Protein AF-A0A9E4K223-F1 (afdb_monomer)

Structure (mmCIF, N/CA/C/O backbone):
data_AF-A0A9E4K223-F1
#
_entry.id   AF-A0A9E4K223-F1
#
loop_
_atom_site.group_PDB
_atom_site.id
_atom_site.type_symbol
_atom_site.label_atom_id
_atom_site.label_alt_id
_atom_site.label_comp_id
_atom_site.label_asym_id
_atom_site.label_entity_id
_atom_site.label_seq_id
_atom_site.pdbx_PDB_ins_code
_atom_site.Cartn_x
_atom_site.Cartn_y
_atom_site.Cartn_z
_atom_site.occupancy
_atom_site.B_iso_or_equiv
_atom_site.auth_seq_id
_atom_site.auth_comp_id
_atom_site.auth_asym_id
_atom_site.auth_atom_id
_atom_site.pdbx_PDB_model_num
ATOM 1 N N . MET A 1 1 ? -31.322 -13.740 22.793 1.00 37.50 1 MET A N 1
ATOM 2 C CA . MET A 1 1 ? -30.091 -12.925 22.867 1.00 37.50 1 MET A CA 1
ATOM 3 C C . MET A 1 1 ? -30.164 -11.918 21.732 1.00 37.50 1 MET A C 1
ATOM 5 O O . MET A 1 1 ? -30.378 -12.343 20.608 1.00 37.50 1 MET A O 1
ATOM 9 N N . ARG A 1 2 ? -30.150 -10.610 22.018 1.00 40.28 2 ARG A N 1
ATOM 10 C CA . ARG A 1 2 ? -30.130 -9.577 20.968 1.00 40.28 2 ARG A CA 1
ATOM 11 C C . ARG A 1 2 ? -28.692 -9.468 20.473 1.00 40.28 2 ARG A C 1
ATOM 13 O O . ARG A 1 2 ? -27.823 -9.161 21.281 1.00 40.28 2 ARG A O 1
ATOM 20 N N . GLU A 1 3 ? -28.460 -9.757 19.197 1.00 46.06 3 GLU A N 1
ATOM 21 C CA . GLU A 1 3 ? -27.189 -9.472 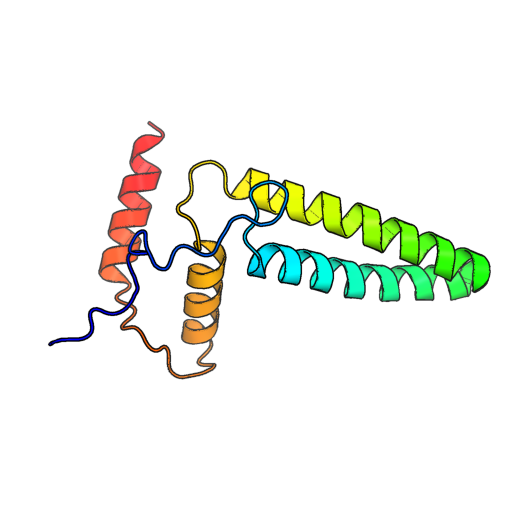18.531 1.00 46.06 3 GLU A CA 1
ATOM 22 C C . GLU A 1 3 ? -26.925 -7.970 18.651 1.00 46.06 3 GLU A C 1
ATOM 24 O O . GLU A 1 3 ? -27.703 -7.143 18.173 1.00 46.06 3 GLU A O 1
ATOM 29 N N . ILE A 1 4 ? -25.887 -7.616 19.400 1.00 54.12 4 ILE A N 1
ATOM 30 C CA . ILE A 1 4 ? -25.439 -6.236 19.530 1.00 54.12 4 ILE A CA 1
ATOM 31 C C . ILE A 1 4 ? -24.630 -5.977 18.258 1.00 54.12 4 ILE A C 1
ATOM 33 O O . ILE A 1 4 ? -23.639 -6.674 18.054 1.00 54.12 4 ILE A O 1
ATOM 37 N N . PRO A 1 5 ? -25.038 -5.052 17.373 1.00 50.06 5 PRO A N 1
ATOM 38 C CA . PRO A 1 5 ? -24.265 -4.771 16.174 1.00 50.06 5 PRO A CA 1
ATOM 39 C C . PRO A 1 5 ? -22.862 -4.294 16.570 1.00 50.06 5 PRO A C 1
ATOM 41 O O . PRO A 1 5 ? -22.721 -3.392 17.398 1.00 50.06 5 PRO A O 1
ATOM 44 N N . ASP A 1 6 ? -21.867 -4.941 15.963 1.00 49.28 6 ASP A N 1
ATOM 45 C CA . ASP A 1 6 ? -20.408 -4.910 16.170 1.00 49.28 6 ASP A CA 1
ATOM 46 C C . ASP A 1 6 ? -19.750 -3.528 15.954 1.00 49.28 6 ASP A C 1
ATOM 48 O O . ASP A 1 6 ? -18.820 -3.335 15.174 1.00 49.28 6 ASP A O 1
ATOM 52 N N . LEU A 1 7 ? -20.272 -2.494 16.607 1.00 48.19 7 LEU A N 1
ATOM 53 C CA . LEU A 1 7 ? -19.791 -1.115 16.479 1.00 48.19 7 LEU A CA 1
ATOM 54 C C . LEU A 1 7 ? -18.734 -0.755 17.524 1.00 48.19 7 LEU A C 1
ATOM 56 O O . LEU A 1 7 ? -17.968 0.185 17.322 1.00 48.19 7 LEU A O 1
ATOM 60 N N . ALA A 1 8 ? -18.675 -1.498 18.626 1.00 49.72 8 ALA A N 1
ATOM 61 C CA . ALA A 1 8 ? -17.548 -1.472 19.540 1.00 49.72 8 ALA A CA 1
ATOM 62 C C . ALA A 1 8 ? -16.804 -2.788 19.326 1.00 49.72 8 ALA A C 1
ATOM 64 O O . ALA A 1 8 ? -17.402 -3.822 19.616 1.00 49.72 8 ALA A O 1
ATOM 65 N N . PRO A 1 9 ? -15.554 -2.787 18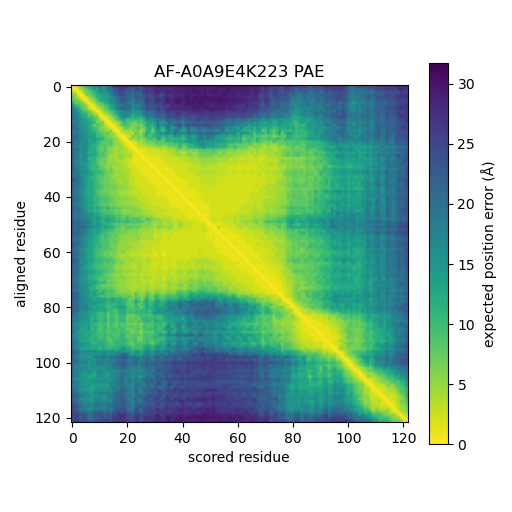.826 1.00 45.47 9 PRO A N 1
ATOM 66 C CA . PRO A 1 9 ? -14.796 -4.020 18.727 1.00 45.47 9 PRO A CA 1
ATOM 67 C C . PRO A 1 9 ? -14.685 -4.596 20.136 1.00 45.47 9 PRO A C 1
ATOM 69 O O . PRO A 1 9 ? -13.921 -4.104 20.977 1.00 45.47 9 PRO A O 1
ATOM 72 N N . ASN A 1 10 ? -15.487 -5.626 20.409 1.00 47.75 10 ASN A N 1
ATOM 73 C CA . ASN A 1 10 ? -15.265 -6.480 21.552 1.00 47.75 10 ASN A CA 1
ATOM 74 C C . ASN A 1 10 ? -13.824 -6.978 21.406 1.00 47.75 10 ASN A C 1
ATOM 76 O O . ASN A 1 10 ? -13.363 -7.238 20.294 1.00 47.75 10 ASN A O 1
ATOM 80 N N . ARG A 1 11 ? -13.053 -7.067 22.495 1.00 52.25 11 ARG A N 1
ATOM 81 C CA . ARG A 1 11 ? -11.620 -7.411 22.382 1.00 52.25 11 ARG A CA 1
ATOM 82 C C . ARG A 1 11 ? -11.382 -8.760 21.677 1.00 52.25 11 ARG A C 1
ATOM 84 O O . ARG A 1 11 ? -10.255 -9.001 21.261 1.00 52.25 11 ARG A O 1
ATOM 91 N N . MET A 1 12 ? -12.426 -9.583 21.537 1.00 51.94 12 MET A N 1
ATOM 92 C CA . MET A 1 12 ? -12.438 -10.841 20.790 1.00 51.94 12 MET A CA 1
ATOM 93 C C . MET A 1 12 ? -12.551 -10.707 19.259 1.00 51.94 12 MET A C 1
ATOM 95 O O . MET A 1 12 ? -11.977 -11.549 18.581 1.00 51.94 12 MET A O 1
ATOM 99 N N . ASP A 1 13 ? -13.170 -9.655 18.708 1.00 55.56 13 ASP A N 1
ATOM 100 C CA . ASP A 1 13 ? -13.296 -9.430 17.246 1.00 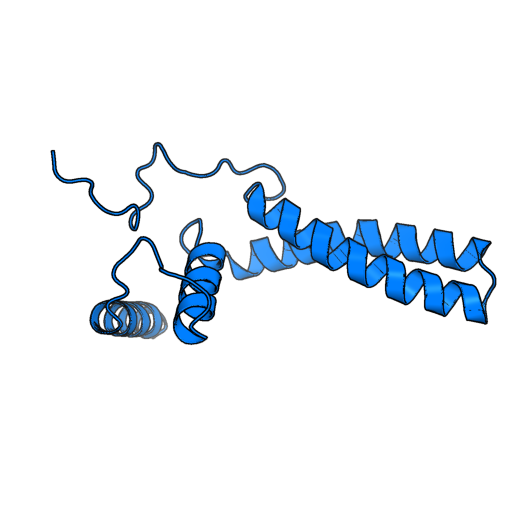55.56 13 ASP A CA 1
ATOM 101 C C . ASP A 1 13 ? -12.240 -8.464 16.699 1.00 55.56 13 ASP A C 1
ATOM 103 O O . ASP A 1 13 ? -12.327 -7.914 15.596 1.00 55.56 13 ASP A O 1
ATOM 107 N N . ARG A 1 14 ? -11.208 -8.214 17.504 1.00 56.97 14 ARG A N 1
ATOM 108 C CA . ARG A 1 14 ? -10.130 -7.312 17.141 1.00 56.97 14 ARG A CA 1
ATOM 109 C C . ARG A 1 14 ? -9.301 -7.966 16.037 1.00 56.97 14 ARG A C 1
ATOM 111 O O . ARG A 1 14 ? -8.631 -8.972 16.262 1.00 56.97 14 ARG A O 1
ATOM 118 N N . VAL A 1 15 ? -9.355 -7.391 14.836 1.00 58.41 15 VAL A N 1
ATOM 119 C CA . VAL A 1 15 ? -8.580 -7.873 13.687 1.00 58.41 15 VAL A CA 1
ATOM 120 C C . VAL A 1 15 ? -7.097 -7.828 14.066 1.00 58.41 15 VAL A C 1
ATOM 122 O O . VAL A 1 15 ? -6.609 -6.751 14.420 1.00 58.41 15 VAL A O 1
ATOM 125 N N . PRO A 1 16 ? -6.366 -8.954 14.021 1.00 60.97 16 PRO A N 1
ATOM 126 C CA . PRO A 1 16 ? -4.993 -8.982 14.494 1.00 60.97 16 PRO A CA 1
ATOM 127 C C . PRO A 1 16 ? -4.126 -7.998 13.704 1.00 60.97 16 PRO A C 1
ATOM 129 O O . PRO A 1 16 ? -4.267 -7.835 12.485 1.00 60.97 16 PRO A O 1
ATOM 132 N N . ILE A 1 17 ? -3.215 -7.339 14.418 1.00 64.06 17 ILE A N 1
ATOM 133 C CA . ILE A 1 17 ? -2.159 -6.528 13.816 1.00 64.06 17 ILE A CA 1
ATOM 134 C C . ILE A 1 17 ? -1.167 -7.499 13.179 1.00 64.06 17 ILE A C 1
ATOM 136 O O . ILE A 1 17 ? -0.577 -8.321 13.876 1.00 64.06 17 ILE A O 1
ATOM 140 N N . VAL A 1 18 ? -0.996 -7.413 11.860 1.00 65.94 18 VAL A N 1
ATOM 141 C CA . VAL A 1 18 ? -0.181 -8.377 11.103 1.00 65.94 18 VAL A CA 1
ATOM 142 C C . VAL A 1 18 ? 1.197 -7.801 10.787 1.00 65.94 18 VAL A C 1
ATOM 144 O O . VAL A 1 18 ? 2.200 -8.484 10.965 1.00 65.94 18 VAL A O 1
ATOM 147 N N . VAL A 1 19 ? 1.277 -6.539 10.344 1.00 66.44 19 VAL A N 1
ATOM 148 C CA . VAL A 1 19 ? 2.533 -5.919 9.875 1.00 66.44 19 VAL A CA 1
ATOM 149 C C . VAL A 1 19 ? 2.560 -4.429 10.217 1.00 66.44 19 VAL A C 1
ATOM 151 O O . VAL A 1 19 ? 1.597 -3.730 9.934 1.00 66.44 19 VAL A O 1
ATOM 154 N N . MET A 1 20 ? 3.663 -3.918 10.786 1.00 64.94 20 MET A N 1
ATOM 155 C CA . MET A 1 20 ? 3.912 -2.474 11.012 1.00 64.94 20 MET A CA 1
ATOM 156 C C . MET A 1 20 ? 2.722 -1.692 11.617 1.00 64.94 20 MET A C 1
ATOM 158 O O . MET A 1 20 ? 2.390 -0.598 11.161 1.00 64.94 20 MET A O 1
ATOM 162 N N . SER A 1 21 ? 2.058 -2.252 12.632 1.00 67.50 21 SER A N 1
ATOM 163 C CA . SER A 1 21 ? 0.865 -1.653 13.266 1.00 67.50 21 SER A CA 1
ATOM 164 C C . SER A 1 21 ? -0.370 -1.523 12.355 1.00 67.50 21 SER A C 1
ATOM 166 O O . SER A 1 21 ? -1.324 -0.824 12.699 1.00 67.50 21 SER A O 1
ATOM 168 N N . CYS A 1 22 ? -0.379 -2.212 11.212 1.00 68.81 22 CYS A N 1
ATOM 169 C CA . CYS A 1 22 ? -1.511 -2.326 10.298 1.00 68.81 22 CYS A CA 1
ATOM 170 C C . CYS A 1 22 ? -2.228 -3.674 10.471 1.00 68.81 22 CYS A C 1
ATOM 172 O O . CYS A 1 22 ? -1.613 -4.722 10.695 1.00 68.81 22 CYS A O 1
ATOM 174 N N . THR A 1 23 ? -3.553 -3.637 10.346 1.00 73.44 23 THR A N 1
ATOM 175 C CA . THR A 1 23 ? -4.412 -4.831 10.324 1.00 73.44 23 THR A CA 1
ATOM 176 C C . THR A 1 23 ? -4.288 -5.566 8.984 1.00 73.44 23 THR A C 1
ATOM 178 O O . THR A 1 23 ? -3.889 -4.969 7.982 1.00 73.44 23 THR A O 1
ATOM 181 N N . ALA A 1 24 ? -4.670 -6.848 8.928 1.00 78.50 24 ALA A N 1
ATOM 182 C CA . ALA A 1 24 ? -4.608 -7.661 7.701 1.00 78.50 24 ALA A CA 1
ATOM 183 C C . ALA A 1 24 ? -5.261 -6.973 6.484 1.00 78.50 24 ALA A C 1
ATOM 185 O O . ALA A 1 24 ? -4.719 -6.979 5.381 1.00 78.50 24 ALA A O 1
ATOM 186 N N . LYS A 1 25 ? -6.405 -6.318 6.706 1.00 75.31 25 LYS A N 1
ATOM 187 C CA . LYS A 1 25 ? -7.162 -5.599 5.672 1.00 75.31 25 LYS A CA 1
ATOM 188 C C . LYS A 1 25 ? -6.455 -4.343 5.164 1.00 75.31 25 LYS A C 1
ATOM 190 O O . LYS A 1 25 ? -6.596 -3.975 4.005 1.00 75.31 25 LYS A O 1
ATOM 195 N N . GLU A 1 26 ? -5.694 -3.674 6.018 1.00 77.19 26 GLU A N 1
ATOM 196 C CA . GLU A 1 26 ? -4.948 -2.468 5.639 1.00 77.19 26 GLU A CA 1
ATOM 197 C C . GLU A 1 26 ? -3.675 -2.809 4.887 1.00 77.19 26 GLU A C 1
ATOM 199 O O . GLU A 1 26 ? -3.297 -2.095 3.962 1.00 77.19 26 GLU A O 1
ATOM 204 N N . VAL A 1 27 ? -3.054 -3.931 5.249 1.00 83.31 27 VAL A N 1
ATOM 205 C CA . VAL A 1 27 ? -1.984 -4.539 4.463 1.00 83.31 27 VAL A CA 1
ATOM 206 C C . VAL A 1 27 ? -2.516 -4.869 3.068 1.00 83.31 27 VAL A C 1
ATOM 208 O O . VAL A 1 27 ? -1.949 -4.400 2.089 1.00 83.31 27 VAL A O 1
ATOM 211 N N . GLU A 1 28 ? -3.650 -5.569 2.968 1.00 86.19 28 GLU A N 1
ATOM 212 C CA . GLU A 1 28 ? -4.313 -5.882 1.692 1.00 86.19 28 GLU A CA 1
ATOM 213 C C . GLU A 1 28 ? -4.594 -4.617 0.858 1.00 86.19 28 GLU A C 1
ATOM 215 O O . GLU A 1 28 ? -4.284 -4.574 -0.332 1.00 86.19 28 GLU A O 1
ATOM 220 N N . MET A 1 29 ? -5.098 -3.550 1.487 1.00 84.62 29 MET A N 1
ATOM 221 C CA . MET A 1 29 ? -5.342 -2.268 0.821 1.00 84.62 29 MET A CA 1
ATOM 222 C C . MET A 1 29 ? -4.049 -1.610 0.321 1.00 84.62 29 MET A C 1
ATOM 224 O O . MET A 1 29 ? -3.996 -1.151 -0.819 1.00 84.62 29 MET A O 1
ATOM 228 N N . ALA A 1 30 ? -2.999 -1.576 1.146 1.00 87.31 30 ALA A N 1
ATOM 229 C CA . ALA A 1 30 ? -1.708 -1.008 0.768 1.00 87.31 30 ALA A CA 1
ATOM 230 C C . ALA A 1 30 ? -1.072 -1.776 -0.398 1.00 87.31 30 ALA A C 1
ATOM 232 O O . ALA A 1 30 ? -0.567 -1.159 -1.338 1.00 87.31 30 ALA A O 1
ATOM 233 N N . PHE A 1 31 ? -1.161 -3.107 -0.370 1.00 90.31 31 PHE A N 1
ATOM 234 C CA . PHE A 1 31 ? -0.734 -3.975 -1.463 1.00 90.31 31 PHE A CA 1
ATOM 235 C C . PHE A 1 31 ? -1.536 -3.709 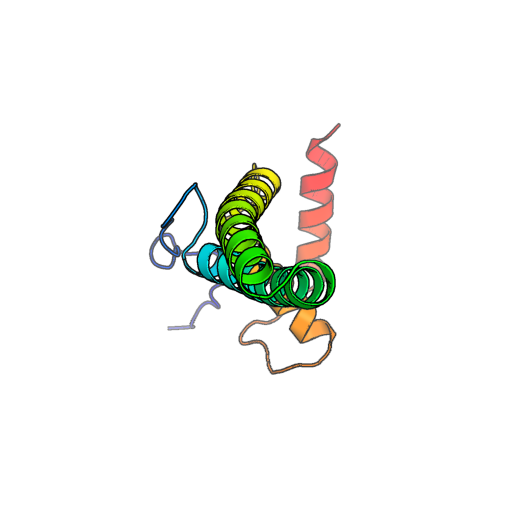-2.737 1.00 90.31 31 PHE A C 1
ATOM 237 O O . PHE A 1 31 ? -0.942 -3.541 -3.798 1.00 90.31 31 PHE A O 1
ATOM 244 N N . GLY A 1 32 ? -2.864 -3.607 -2.643 1.00 91.62 32 GLY A N 1
ATOM 245 C CA . GLY A 1 32 ? -3.729 -3.323 -3.788 1.00 91.62 32 GLY A CA 1
ATOM 246 C C . GLY A 1 32 ? -3.413 -1.983 -4.456 1.00 91.62 32 GLY A C 1
ATOM 247 O O . GLY A 1 32 ? -3.236 -1.923 -5.671 1.00 91.62 32 GLY A O 1
ATOM 248 N N . VAL A 1 33 ? -3.263 -0.914 -3.667 1.00 90.25 33 VAL A N 1
ATOM 249 C CA . VAL A 1 33 ? -2.896 0.418 -4.183 1.00 90.25 33 VAL A CA 1
ATOM 250 C C . VAL A 1 33 ? -1.514 0.392 -4.834 1.00 90.25 33 VAL A C 1
ATOM 252 O O . VAL A 1 33 ? -1.326 0.954 -5.914 1.00 90.25 33 VAL A O 1
ATOM 255 N N . SER A 1 34 ? -0.559 -0.289 -4.204 1.00 91.75 34 SER A N 1
ATOM 256 C CA . SER A 1 34 ? 0.819 -0.371 -4.695 1.00 91.75 34 SER A CA 1
ATOM 257 C C . SER A 1 34 ? 0.949 -1.236 -5.942 1.00 91.75 34 SER A C 1
ATOM 259 O O . SER A 1 34 ? 1.798 -0.966 -6.783 1.00 91.75 34 SER A O 1
ATOM 261 N N . LEU A 1 35 ? 0.106 -2.261 -6.085 1.00 94.12 35 LEU A N 1
ATOM 262 C CA . LEU A 1 35 ? 0.054 -3.105 -7.275 1.00 94.12 35 LEU A CA 1
ATOM 263 C C . LEU A 1 35 ? -0.475 -2.328 -8.480 1.00 94.12 35 LEU A C 1
ATOM 265 O O . LEU A 1 35 ? 0.092 -2.388 -9.566 1.00 94.12 35 LEU A O 1
ATOM 269 N N . VAL A 1 36 ? -1.558 -1.571 -8.295 1.00 95.44 36 VAL A N 1
ATOM 270 C CA . VAL A 1 36 ? -2.124 -0.762 -9.381 1.00 95.44 36 VAL A CA 1
ATOM 271 C C . VAL A 1 36 ? -1.134 0.322 -9.805 1.00 95.44 36 VAL A C 1
ATOM 273 O O . VAL A 1 36 ? -0.888 0.498 -10.998 1.00 95.44 36 VAL A O 1
ATOM 276 N N . SER A 1 37 ? -0.517 1.020 -8.847 1.00 93.00 37 SER A N 1
ATOM 277 C CA . SER A 1 37 ? 0.458 2.066 -9.161 1.00 93.00 37 SER A CA 1
ATOM 278 C C . SER A 1 37 ? 1.726 1.511 -9.817 1.00 93.00 37 SER A C 1
ATOM 280 O O . SER A 1 37 ? 2.228 2.121 -10.762 1.00 93.00 37 SER A O 1
ATOM 282 N N . SER A 1 38 ? 2.215 0.342 -9.388 1.00 94.75 38 SER A N 1
ATOM 283 C CA . SER A 1 38 ? 3.404 -0.284 -9.971 1.00 94.75 38 SER A CA 1
ATOM 284 C C . SER A 1 38 ? 3.190 -0.754 -11.402 1.00 94.75 38 SER A C 1
ATOM 286 O O . SER A 1 38 ? 4.081 -0.573 -12.228 1.00 94.75 38 SER A O 1
ATOM 288 N N . ILE A 1 39 ? 2.016 -1.304 -11.724 1.00 94.25 39 ILE A N 1
ATOM 289 C CA . ILE A 1 39 ? 1.680 -1.722 -13.089 1.00 94.25 39 ILE A CA 1
ATOM 290 C C . ILE A 1 39 ? 1.611 -0.503 -14.006 1.00 94.25 39 ILE A C 1
ATOM 292 O O . ILE A 1 39 ? 2.222 -0.506 -15.072 1.00 94.25 39 ILE A O 1
ATOM 296 N N . VAL A 1 40 ? 0.914 0.557 -13.589 1.00 95.75 40 VAL A N 1
ATOM 297 C CA . VAL A 1 40 ? 0.765 1.772 -14.403 1.00 95.75 40 VAL A CA 1
ATOM 298 C C . VAL A 1 40 ? 2.125 2.424 -14.656 1.00 95.75 40 VAL A C 1
ATOM 300 O O . VAL A 1 40 ? 2.492 2.669 -15.803 1.00 95.75 40 VAL A O 1
ATOM 303 N N . LEU A 1 41 ? 2.909 2.664 -13.603 1.00 94.19 41 LEU A N 1
ATOM 304 C CA . LEU A 1 41 ? 4.206 3.334 -13.727 1.00 94.19 41 LEU A CA 1
ATOM 305 C C . LEU A 1 41 ? 5.267 2.436 -14.384 1.00 94.19 41 LEU A C 1
ATOM 307 O O . LEU A 1 41 ? 6.106 2.926 -15.144 1.00 94.19 41 LEU A O 1
ATOM 311 N N . GLY A 1 42 ? 5.209 1.124 -14.151 1.00 93.94 42 GLY A N 1
ATOM 312 C CA . GLY A 1 42 ? 6.059 0.129 -14.803 1.00 93.94 42 GLY A CA 1
ATOM 313 C C . GLY A 1 42 ? 5.791 0.018 -16.304 1.00 93.94 42 GLY A C 1
ATOM 314 O O . GLY A 1 42 ? 6.729 -0.026 -17.094 1.00 93.94 42 GLY A O 1
ATOM 315 N N . LEU A 1 43 ? 4.523 0.054 -16.727 1.00 94.88 43 LEU A N 1
ATOM 316 C CA . LEU A 1 43 ? 4.159 0.064 -18.148 1.00 94.88 43 LEU A CA 1
ATOM 317 C C . LEU A 1 43 ? 4.602 1.351 -18.837 1.00 94.88 43 LEU A C 1
ATOM 319 O O . LEU A 1 43 ? 5.222 1.287 -19.895 1.00 94.88 43 LEU A O 1
ATOM 323 N N . ILE A 1 44 ? 4.334 2.508 -18.225 1.00 95.94 44 ILE A N 1
ATOM 324 C CA . ILE A 1 44 ? 4.765 3.804 -18.763 1.00 95.94 44 ILE A CA 1
ATOM 325 C C . ILE A 1 44 ? 6.284 3.794 -18.946 1.00 95.94 44 ILE A C 1
ATOM 327 O O . ILE A 1 44 ? 6.776 4.015 -20.048 1.00 95.94 44 ILE A O 1
ATOM 331 N N . SER A 1 45 ? 7.039 3.464 -17.899 1.00 93.88 45 SER A N 1
ATOM 332 C CA . SER A 1 45 ? 8.501 3.409 -17.997 1.00 93.88 45 SER A CA 1
ATOM 333 C C . SER A 1 45 ? 8.998 2.351 -18.989 1.00 93.88 45 SER A C 1
ATOM 335 O O . SER A 1 45 ? 9.977 2.599 -19.688 1.00 93.88 45 SER A O 1
ATOM 337 N N . GLY A 1 46 ? 8.301 1.223 -19.129 1.00 95.75 46 GLY A N 1
ATOM 338 C CA . GLY A 1 46 ? 8.594 0.205 -20.135 1.00 95.75 46 GLY A CA 1
ATOM 339 C C . GLY A 1 46 ? 8.433 0.698 -21.575 1.00 95.75 46 GLY A C 1
ATOM 340 O O . GLY A 1 46 ? 9.255 0.362 -22.424 1.00 95.75 46 GLY A O 1
ATOM 341 N N . ILE A 1 47 ? 7.431 1.541 -21.840 1.00 95.75 47 ILE A N 1
ATOM 342 C CA . ILE A 1 47 ? 7.210 2.162 -23.155 1.00 95.75 47 ILE A CA 1
ATOM 343 C C . ILE A 1 47 ? 8.347 3.132 -23.507 1.00 95.75 47 ILE A C 1
ATOM 345 O O . ILE A 1 47 ? 8.793 3.156 -24.651 1.00 95.75 47 ILE A O 1
ATOM 349 N N . PHE A 1 48 ? 8.836 3.911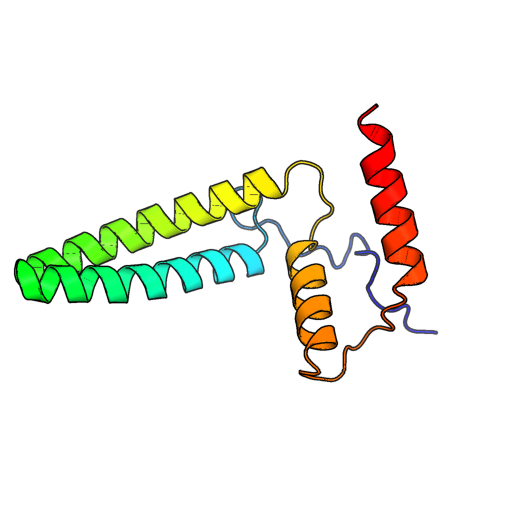 -22.538 1.00 95.62 48 PHE A N 1
ATOM 350 C CA . PHE A 1 48 ? 9.858 4.938 -22.787 1.00 95.62 48 PHE A CA 1
ATOM 351 C C . PHE A 1 48 ? 11.298 4.412 -22.757 1.00 95.62 48 PHE A C 1
ATOM 353 O O . PHE A 1 48 ? 12.136 4.879 -23.524 1.00 95.62 48 PHE A O 1
ATOM 360 N N . PHE A 1 49 ? 11.598 3.461 -21.872 1.00 95.00 49 PHE A N 1
ATOM 361 C CA . PHE A 1 49 ? 12.966 3.016 -21.582 1.00 95.00 49 PHE A CA 1
ATOM 362 C C . PHE A 1 49 ? 13.202 1.530 -21.898 1.00 95.00 49 PHE A C 1
ATOM 364 O O . PHE A 1 49 ? 14.321 1.039 -21.769 1.00 95.00 49 PHE A O 1
ATOM 371 N N . GLY A 1 50 ? 12.170 0.804 -22.335 1.00 94.62 50 GLY A N 1
ATOM 372 C CA . GLY A 1 50 ? 12.219 -0.627 -22.630 1.00 94.62 50 GLY A CA 1
ATOM 373 C C . GLY A 1 50 ? 11.694 -1.496 -21.484 1.00 94.62 50 GLY A C 1
ATOM 374 O O . GLY A 1 50 ? 11.856 -1.184 -20.301 1.00 94.62 50 GLY A O 1
ATOM 375 N N . MET A 1 51 ? 11.073 -2.631 -21.828 1.00 90.00 51 MET A N 1
ATOM 376 C CA . MET A 1 51 ? 10.322 -3.443 -20.856 1.00 90.00 51 MET A CA 1
ATOM 377 C C . MET A 1 51 ? 11.165 -4.010 -19.710 1.00 90.00 51 MET A C 1
ATOM 379 O O . MET A 1 51 ? 10.649 -4.137 -18.605 1.00 90.00 51 MET A O 1
ATOM 383 N N . GLY A 1 52 ? 12.458 -4.286 -19.914 1.00 92.50 52 GLY A N 1
ATOM 384 C CA . GLY A 1 52 ? 13.341 -4.709 -18.818 1.00 92.50 52 GLY A CA 1
ATOM 385 C C . GLY A 1 52 ? 13.477 -3.642 -17.723 1.00 92.50 52 GLY A C 1
ATOM 386 O O . GLY A 1 52 ? 13.411 -3.946 -16.530 1.00 92.50 52 GLY A O 1
ATOM 387 N N . ILE A 1 53 ? 13.584 -2.372 -18.124 1.00 92.69 53 ILE A N 1
ATOM 388 C CA . ILE A 1 53 ? 13.629 -1.236 -17.197 1.00 92.69 53 ILE A CA 1
ATOM 389 C C . ILE A 1 53 ? 12.249 -1.024 -16.565 1.00 92.69 53 ILE A C 1
ATOM 391 O O . ILE A 1 53 ? 12.159 -0.857 -15.349 1.00 92.69 53 ILE A O 1
ATOM 395 N N . GLY A 1 54 ? 11.178 -1.130 -17.358 1.00 92.44 54 GLY A N 1
ATOM 396 C CA . GLY A 1 54 ? 9.801 -1.006 -16.873 1.00 92.44 54 GLY A CA 1
ATOM 397 C C . GLY A 1 54 ? 9.440 -2.001 -15.769 1.00 92.44 54 GLY A C 1
ATOM 398 O O . GLY A 1 54 ? 8.902 -1.616 -14.731 1.00 92.44 54 GLY A O 1
ATOM 399 N N . VAL A 1 55 ? 9.808 -3.275 -15.939 1.00 93.50 55 VAL A N 1
ATOM 400 C CA . VAL A 1 55 ? 9.597 -4.318 -14.919 1.00 93.50 55 VAL A CA 1
A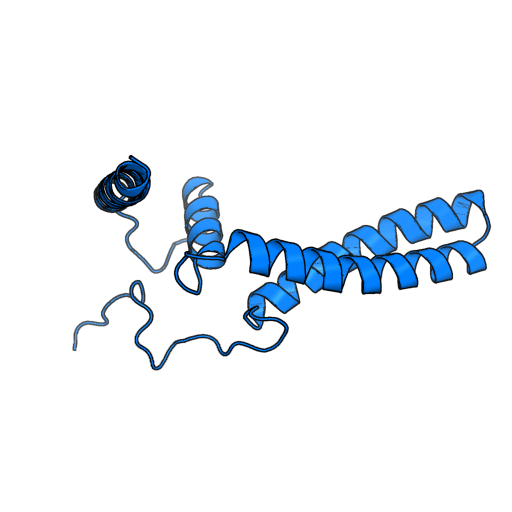TOM 401 C C . VAL A 1 55 ? 10.381 -4.009 -13.644 1.00 93.50 55 VAL A C 1
ATOM 403 O O . VAL A 1 55 ? 9.839 -4.122 -12.544 1.00 93.50 55 VAL A O 1
ATOM 406 N N . THR A 1 56 ? 11.634 -3.571 -13.778 1.00 94.19 56 THR A N 1
ATOM 407 C CA . THR A 1 56 ? 12.490 -3.247 -12.628 1.00 94.19 56 THR A CA 1
ATOM 408 C C . THR A 1 56 ? 11.930 -2.066 -11.833 1.00 94.19 56 THR A C 1
ATOM 410 O O . THR A 1 56 ? 11.798 -2.142 -10.612 1.00 94.19 56 THR A O 1
ATOM 413 N N . ILE A 1 57 ? 11.531 -0.994 -12.521 1.00 92.56 57 ILE A N 1
ATOM 414 C CA . ILE A 1 57 ? 10.912 0.185 -11.904 1.00 92.56 57 ILE A CA 1
ATOM 415 C C . ILE A 1 57 ? 9.582 -0.190 -11.243 1.00 92.56 57 ILE A C 1
ATOM 417 O O . ILE A 1 57 ? 9.348 0.184 -10.094 1.00 92.56 57 ILE A O 1
ATOM 421 N N . GLY A 1 58 ? 8.742 -0.979 -11.918 1.00 92.94 58 GLY A N 1
ATOM 422 C CA . GLY A 1 58 ? 7.492 -1.484 -11.353 1.00 92.94 58 GLY A CA 1
ATOM 423 C C . GLY A 1 58 ? 7.716 -2.261 -10.053 1.00 92.94 58 GLY A C 1
ATOM 424 O O . GLY A 1 58 ? 7.064 -1.982 -9.049 1.00 92.94 58 GLY A O 1
ATOM 425 N N . ALA A 1 59 ? 8.688 -3.176 -10.016 1.00 92.75 59 ALA A N 1
ATOM 426 C CA . ALA A 1 59 ? 9.004 -3.946 -8.812 1.00 92.75 59 ALA A CA 1
ATOM 427 C C . ALA A 1 59 ? 9.453 -3.055 -7.637 1.00 92.75 59 ALA A C 1
ATOM 429 O O . ALA A 1 59 ? 8.999 -3.242 -6.505 1.00 92.75 59 ALA A O 1
ATOM 430 N N . VAL A 1 60 ? 10.294 -2.049 -7.903 1.00 95.19 60 VAL A N 1
ATOM 431 C CA . VAL A 1 60 ? 10.748 -1.088 -6.882 1.00 95.19 60 VAL A CA 1
ATOM 432 C C . VAL A 1 60 ? 9.582 -0.254 -6.354 1.00 95.19 60 VAL A C 1
ATOM 434 O O . VAL A 1 60 ? 9.439 -0.100 -5.141 1.00 95.19 60 VAL A O 1
ATOM 437 N N . ILE A 1 61 ? 8.722 0.245 -7.244 1.00 93.12 61 ILE A N 1
ATOM 438 C CA . ILE A 1 61 ? 7.531 1.019 -6.873 1.00 93.12 61 ILE A CA 1
ATOM 439 C C . ILE A 1 61 ? 6.561 0.164 -6.066 1.00 93.12 61 ILE A C 1
ATOM 441 O O . ILE A 1 61 ? 6.005 0.646 -5.086 1.00 93.12 61 ILE A O 1
ATOM 445 N N . PHE A 1 62 ? 6.373 -1.102 -6.430 1.00 93.94 62 PHE A N 1
ATOM 446 C CA . PHE A 1 62 ? 5.493 -2.002 -5.698 1.00 93.94 62 PHE A CA 1
ATOM 447 C C . PHE A 1 62 ? 5.970 -2.211 -4.260 1.00 93.94 62 PHE A C 1
ATOM 449 O O . PHE A 1 62 ? 5.195 -2.036 -3.319 1.00 93.94 62 PHE A O 1
ATOM 456 N N . LEU A 1 63 ? 7.249 -2.551 -4.079 1.00 92.56 63 LEU A N 1
ATOM 457 C CA . LEU A 1 63 ? 7.824 -2.773 -2.754 1.00 92.56 63 LEU A CA 1
ATOM 458 C C . LEU A 1 63 ? 7.834 -1.472 -1.945 1.00 92.56 63 LEU A C 1
ATOM 460 O O . LEU A 1 63 ? 7.262 -1.414 -0.857 1.00 92.56 63 LEU A O 1
ATOM 464 N N . GLY A 1 64 ? 8.426 -0.409 -2.493 1.00 91.75 64 GLY A N 1
ATOM 465 C CA . GLY A 1 64 ? 8.532 0.888 -1.825 1.00 91.75 64 GLY A CA 1
ATOM 466 C C . GLY A 1 64 ? 7.170 1.514 -1.529 1.00 91.75 64 GLY A C 1
ATOM 467 O O . GLY A 1 64 ? 6.949 2.014 -0.427 1.00 91.75 64 GLY A O 1
ATOM 468 N N . GLY A 1 65 ? 6.238 1.422 -2.476 1.00 90.25 65 GLY A N 1
ATOM 469 C CA . GLY A 1 65 ? 4.852 1.852 -2.333 1.00 90.25 65 GLY A CA 1
ATOM 470 C C . GLY A 1 65 ? 4.140 1.088 -1.226 1.00 90.25 65 GLY A C 1
ATOM 471 O O . GLY A 1 65 ? 3.562 1.716 -0.348 1.00 90.25 65 GLY A O 1
ATOM 472 N N . SER A 1 66 ? 4.278 -0.241 -1.175 1.00 88.12 66 SER A N 1
ATOM 473 C CA . SER A 1 66 ? 3.603 -1.056 -0.156 1.00 88.12 66 SER A CA 1
ATOM 474 C C . SER A 1 66 ? 4.054 -0.659 1.249 1.00 88.12 66 SER A C 1
ATOM 476 O O . SER A 1 66 ? 3.225 -0.361 2.110 1.00 88.12 66 SER A O 1
ATOM 478 N N . PHE A 1 67 ? 5.369 -0.559 1.473 1.00 88.12 67 PHE A N 1
ATOM 479 C CA . PHE A 1 67 ? 5.920 -0.119 2.758 1.00 88.12 67 PHE A CA 1
ATOM 480 C C . PHE A 1 67 ? 5.587 1.345 3.076 1.00 88.12 67 PHE A C 1
ATOM 482 O O . PHE A 1 67 ? 5.262 1.672 4.220 1.00 88.12 67 PHE A O 1
ATOM 489 N N . GLY A 1 68 ? 5.648 2.229 2.078 1.00 88.25 68 GLY A N 1
ATOM 490 C CA . GLY A 1 68 ? 5.321 3.645 2.217 1.00 88.25 68 GLY A CA 1
ATOM 491 C C . GLY A 1 68 ? 3.860 3.856 2.606 1.00 88.25 68 GLY A C 1
ATOM 492 O O . GLY A 1 68 ? 3.577 4.514 3.605 1.00 88.25 68 GLY A O 1
ATOM 493 N N . THR A 1 69 ? 2.931 3.234 1.882 1.00 84.62 69 THR A N 1
ATOM 494 C CA . THR A 1 69 ? 1.493 3.296 2.154 1.00 84.62 69 THR A CA 1
ATOM 495 C C . THR A 1 69 ? 1.163 2.696 3.516 1.00 84.62 69 THR A C 1
ATOM 497 O O . THR A 1 69 ? 0.417 3.317 4.269 1.00 84.62 69 THR A O 1
ATOM 500 N N . MET A 1 70 ? 1.769 1.566 3.902 1.00 83.12 70 MET A N 1
ATOM 501 C CA . MET A 1 70 ? 1.603 1.017 5.256 1.00 83.12 70 MET A CA 1
ATOM 502 C C . MET A 1 70 ? 2.074 1.995 6.334 1.00 83.12 70 MET A C 1
ATOM 504 O O . MET A 1 70 ? 1.381 2.195 7.329 1.00 83.12 70 MET A O 1
ATOM 508 N N . ARG A 1 71 ? 3.220 2.659 6.144 1.00 82.94 71 ARG A N 1
ATOM 509 C CA . ARG A 1 71 ? 3.713 3.658 7.103 1.00 82.94 71 ARG A CA 1
ATOM 510 C C . ARG A 1 71 ? 2.838 4.899 7.174 1.00 82.94 71 ARG A C 1
ATOM 512 O O . ARG A 1 71 ? 2.606 5.396 8.273 1.00 82.94 71 ARG A O 1
ATOM 519 N N . ILE A 1 72 ? 2.337 5.379 6.040 1.00 82.50 72 ILE A N 1
ATOM 520 C CA . ILE A 1 72 ? 1.393 6.500 5.994 1.00 82.50 72 ILE A CA 1
ATOM 521 C C . ILE A 1 72 ? 0.115 6.120 6.743 1.00 82.50 72 ILE A C 1
ATOM 523 O O . ILE A 1 72 ? -0.331 6.875 7.604 1.00 82.50 72 ILE A O 1
ATOM 527 N N . LEU A 1 73 ? -0.434 4.927 6.498 1.00 76.62 73 LEU A N 1
ATOM 528 C CA . LEU A 1 73 ? -1.605 4.435 7.221 1.00 76.62 73 LEU A CA 1
ATOM 529 C C . LEU A 1 73 ? -1.320 4.329 8.722 1.00 76.62 73 LEU A C 1
ATOM 531 O O . LEU A 1 73 ? -2.081 4.873 9.515 1.00 76.62 73 LEU A O 1
ATOM 535 N N . ALA A 1 74 ? -0.200 3.730 9.126 1.00 75.12 74 ALA A N 1
ATOM 536 C CA . ALA A 1 74 ? 0.187 3.628 10.532 1.00 75.12 74 ALA A CA 1
ATOM 537 C C . ALA A 1 74 ? 0.362 5.004 11.201 1.00 75.12 74 ALA A C 1
ATOM 539 O O . ALA A 1 74 ? -0.026 5.183 12.356 1.00 75.12 74 ALA A O 1
ATOM 540 N N . TYR A 1 75 ? 0.909 5.991 10.485 1.00 78.00 75 TYR A N 1
ATOM 541 C CA . TYR A 1 75 ? 1.082 7.352 10.988 1.00 78.00 75 TYR A CA 1
ATOM 542 C C . TYR A 1 75 ? -0.255 8.076 11.147 1.00 78.00 75 TYR A C 1
ATOM 544 O O . TYR A 1 75 ? -0.533 8.616 12.215 1.00 78.00 75 TYR A O 1
ATOM 552 N N . VAL A 1 76 ? -1.120 8.035 10.129 1.00 71.25 76 VAL A N 1
ATOM 553 C CA . VAL A 1 76 ? -2.442 8.680 10.185 1.00 71.25 76 VAL A CA 1
ATOM 554 C C . VAL A 1 76 ? -3.358 8.003 11.217 1.00 71.25 76 VAL A C 1
ATOM 556 O O . VAL A 1 76 ? -4.258 8.642 11.762 1.00 71.25 76 VAL A O 1
ATOM 559 N N . LYS A 1 77 ? -3.114 6.726 11.542 1.00 65.50 77 LYS A N 1
ATOM 560 C CA . LYS A 1 77 ? -3.820 6.002 12.612 1.00 65.50 77 LYS A CA 1
ATOM 561 C C . LYS A 1 77 ? -3.311 6.302 14.024 1.00 65.50 77 LYS A C 1
ATOM 563 O O . LYS A 1 77 ? -3.939 5.830 14.972 1.00 65.50 77 LYS A O 1
ATOM 568 N N . ARG A 1 78 ? -2.231 7.074 14.218 1.00 65.06 78 ARG A N 1
ATOM 569 C CA . ARG A 1 78 ? -1.765 7.431 15.571 1.00 65.06 78 ARG A CA 1
ATOM 570 C C . ARG A 1 78 ? -2.863 8.201 16.317 1.00 65.06 78 ARG A C 1
ATOM 572 O O . ARG A 1 78 ? -3.225 9.304 15.926 1.00 65.06 78 ARG A O 1
ATOM 579 N N . GLY A 1 79 ? -3.393 7.594 17.381 1.00 60.62 79 GLY A N 1
ATOM 580 C CA . GLY A 1 79 ? -4.453 8.162 18.223 1.00 60.62 79 GLY A CA 1
ATOM 581 C C . GLY A 1 79 ? -5.891 7.854 17.783 1.00 60.62 79 GLY A C 1
ATOM 582 O O . GLY A 1 79 ? -6.818 8.388 18.383 1.00 60.62 79 GLY A O 1
ATOM 583 N N . LYS A 1 80 ? -6.109 7.006 16.765 1.00 63.16 80 LYS A N 1
ATOM 584 C CA . LYS A 1 80 ? -7.457 6.592 16.331 1.00 63.16 80 LYS A CA 1
ATOM 585 C C . LYS A 1 80 ? -7.758 5.133 16.703 1.00 63.16 80 LYS A C 1
ATOM 587 O O . LYS A 1 80 ? -6.839 4.313 16.693 1.00 63.16 80 LYS A O 1
ATOM 592 N N . PRO A 1 81 ? -9.025 4.792 17.011 1.00 58.59 81 PRO A N 1
ATOM 593 C CA . PRO A 1 81 ? -9.423 3.421 17.316 1.00 58.59 81 PRO A CA 1
ATOM 594 C C . PRO A 1 81 ? -9.166 2.474 16.134 1.00 58.59 81 PRO A C 1
ATOM 596 O O . PRO A 1 81 ? -9.196 2.867 14.963 1.00 58.59 81 PRO A O 1
ATOM 599 N N . GLU A 1 82 ? -8.890 1.208 16.445 1.00 60.06 82 GLU A N 1
ATOM 600 C CA . GLU A 1 82 ? -8.684 0.163 15.441 1.00 60.06 82 GLU A CA 1
ATOM 601 C C . GLU A 1 82 ? -9.933 -0.002 14.554 1.00 60.06 82 GLU A C 1
ATOM 603 O O . GLU A 1 82 ? -11.056 0.174 15.013 1.00 60.06 82 GLU A O 1
ATOM 608 N N . GLY A 1 83 ? -9.748 -0.289 13.260 1.00 62.72 83 GLY A N 1
ATOM 609 C CA . GLY A 1 83 ? -10.860 -0.410 12.305 1.00 62.72 83 GLY A CA 1
ATOM 610 C C . GLY A 1 83 ? -11.447 0.912 11.784 1.00 62.72 83 GLY A C 1
ATOM 611 O O . GLY A 1 83 ? -12.317 0.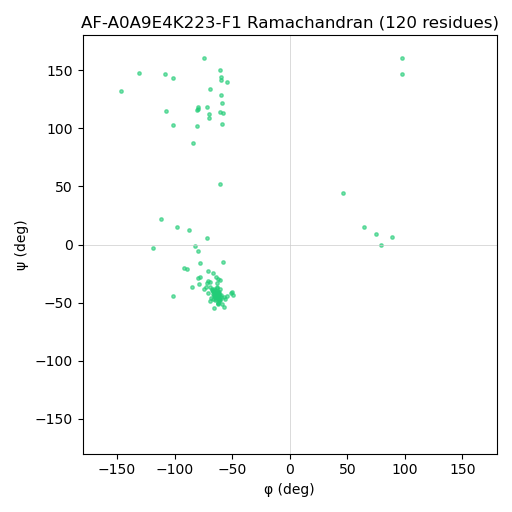873 10.916 1.00 62.72 83 GLY A O 1
ATOM 612 N N . TYR A 1 84 ? -10.938 2.076 12.217 1.00 67.25 84 TYR A N 1
ATOM 613 C CA . TYR A 1 84 ? -11.440 3.400 11.806 1.00 67.25 84 TYR A CA 1
ATOM 614 C C . TYR A 1 84 ? -11.604 3.563 10.285 1.00 67.25 84 TYR A C 1
ATOM 616 O O . TYR A 1 84 ? -12.623 4.074 9.829 1.00 67.25 84 TYR A O 1
ATOM 624 N N . TYR A 1 85 ? -10.643 3.104 9.477 1.00 67.06 85 TYR A N 1
ATOM 625 C CA . TYR A 1 85 ? -10.732 3.224 8.017 1.00 67.06 85 TYR A CA 1
ATOM 626 C C . TYR A 1 85 ? -11.802 2.337 7.389 1.00 67.06 85 TYR A C 1
ATOM 628 O O . TYR A 1 85 ? -12.468 2.762 6.449 1.00 67.06 85 TYR A O 1
ATOM 636 N N . LEU A 1 86 ? -11.997 1.129 7.917 1.00 68.38 86 LEU A N 1
ATOM 637 C CA . LEU A 1 86 ? -13.050 0.233 7.446 1.00 68.38 86 LEU A CA 1
ATOM 638 C C . LEU A 1 86 ? -14.420 0.824 7.761 1.00 68.38 86 LEU A C 1
ATOM 640 O O . LEU A 1 86 ? -15.280 0.863 6.885 1.00 68.38 86 LEU A O 1
ATOM 644 N N . GLN A 1 87 ? -14.583 1.369 8.967 1.00 68.69 87 GLN A N 1
ATOM 645 C CA . GLN A 1 87 ? -15.810 2.046 9.364 1.00 68.69 87 GLN A CA 1
ATOM 646 C C . GLN A 1 87 ? -16.074 3.280 8.486 1.00 68.69 87 GLN A C 1
ATOM 648 O O . GLN A 1 87 ? -17.177 3.438 7.971 1.00 68.69 87 GLN A O 1
ATOM 653 N N . GLN A 1 88 ? -15.056 4.108 8.218 1.00 72.94 88 GLN A N 1
ATOM 654 C CA . GLN A 1 88 ? -15.161 5.247 7.293 1.00 72.94 88 GLN A CA 1
ATOM 655 C C . GLN A 1 88 ? -15.546 4.810 5.875 1.00 72.94 88 GLN A C 1
ATOM 657 O O . GLN A 1 88 ? -16.438 5.402 5.274 1.00 72.94 88 GLN A O 1
ATOM 662 N N . MET A 1 89 ? -14.916 3.760 5.339 1.00 69.06 89 MET A N 1
ATOM 663 C CA . MET A 1 89 ? -15.245 3.237 4.010 1.00 69.06 89 MET A CA 1
ATOM 664 C C . MET A 1 89 ? -16.663 2.672 3.944 1.00 69.06 89 MET A C 1
ATOM 666 O O . MET A 1 89 ? -17.340 2.860 2.936 1.00 69.06 89 MET A O 1
ATOM 670 N N . GLN A 1 90 ? -17.122 1.980 4.988 1.00 71.12 90 GLN A N 1
ATOM 671 C CA . GLN A 1 90 ? -18.485 1.456 5.049 1.00 71.12 90 GLN A CA 1
ATOM 672 C C . GLN A 1 90 ? -19.515 2.590 5.118 1.00 71.12 90 GLN A C 1
ATOM 674 O O . GLN A 1 90 ? -20.490 2.553 4.372 1.00 71.12 90 GLN A O 1
ATOM 679 N N . ILE A 1 91 ? -19.260 3.629 5.921 1.00 74.25 91 ILE A N 1
ATOM 680 C CA . ILE A 1 91 ? -20.093 4.841 5.972 1.00 74.25 91 ILE A CA 1
ATOM 681 C C . ILE A 1 91 ? -20.107 5.543 4.607 1.00 74.25 91 ILE A C 1
ATOM 683 O O . ILE A 1 91 ? -21.164 5.935 4.121 1.00 74.25 91 ILE A O 1
ATOM 687 N N . TYR A 1 92 ? -18.954 5.663 3.946 1.00 75.06 92 TYR A N 1
ATOM 688 C CA . TYR A 1 92 ? -18.859 6.295 2.630 1.00 75.06 92 TYR A CA 1
ATOM 689 C C . TYR A 1 92 ? -19.641 5.523 1.557 1.00 75.06 92 TYR A C 1
ATOM 691 O O . TYR A 1 92 ? -20.411 6.118 0.806 1.00 75.06 92 TYR A O 1
ATOM 699 N N . LYS A 1 93 ? -19.513 4.189 1.527 1.00 72.81 93 LYS A N 1
ATOM 700 C CA . LYS A 1 93 ? -20.291 3.320 0.628 1.00 72.81 93 LYS A CA 1
ATOM 701 C C . LYS A 1 93 ? -21.791 3.414 0.893 1.00 72.81 93 LYS A C 1
ATOM 703 O O . LYS A 1 93 ? -22.564 3.483 -0.060 1.00 72.81 93 LYS A O 1
ATOM 708 N N . GLN A 1 94 ? -22.190 3.471 2.164 1.00 73.62 94 GLN A N 1
ATOM 709 C CA . GLN A 1 94 ? -23.584 3.666 2.553 1.00 73.62 94 GLN A CA 1
ATOM 710 C C . GLN A 1 94 ? -24.119 5.023 2.075 1.00 73.62 94 GLN A C 1
ATOM 712 O O . GLN A 1 94 ? -25.200 5.073 1.496 1.00 73.62 94 GLN A O 1
ATOM 717 N N . ASN A 1 95 ? -23.356 6.106 2.247 1.00 74.81 95 ASN A N 1
ATOM 718 C CA . ASN A 1 95 ? -23.743 7.441 1.779 1.00 74.81 95 ASN A CA 1
ATOM 719 C C . ASN A 1 95 ? -23.851 7.525 0.248 1.00 74.81 95 ASN A C 1
ATOM 721 O O . ASN A 1 95 ? -24.637 8.312 -0.268 1.00 74.81 95 ASN A O 1
ATOM 725 N N . MET A 1 96 ? -23.100 6.696 -0.480 1.00 78.06 96 MET A N 1
ATOM 726 C CA . MET A 1 96 ? -23.216 6.551 -1.936 1.00 78.06 96 MET A CA 1
ATOM 727 C C . MET A 1 96 ? -24.347 5.609 -2.383 1.00 78.06 96 MET A C 1
ATOM 729 O O . MET A 1 96 ? -24.530 5.412 -3.581 1.00 78.06 96 MET A O 1
ATOM 733 N N . GLY A 1 97 ? -25.091 5.000 -1.453 1.00 74.19 97 GLY A N 1
ATOM 734 C CA . GLY A 1 97 ? -26.173 4.059 -1.762 1.00 74.19 97 GLY A CA 1
ATOM 735 C C . GLY A 1 97 ? -25.708 2.670 -2.219 1.00 74.19 97 GLY A C 1
ATOM 736 O O . GLY A 1 97 ? -26.529 1.854 -2.639 1.00 74.19 97 GLY A O 1
ATOM 737 N N . PHE A 1 98 ? -24.410 2.359 -2.126 1.00 65.62 98 PHE A N 1
ATOM 738 C CA . PHE A 1 98 ? -23.865 1.054 -2.502 1.00 65.62 98 PHE A CA 1
ATOM 739 C C . PHE A 1 98 ? -24.001 0.044 -1.350 1.00 65.62 98 PHE A C 1
ATOM 741 O O . PHE A 1 98 ? -23.077 -0.165 -0.562 1.00 65.62 98 PHE A O 1
ATOM 748 N N . GLY A 1 99 ? -25.156 -0.627 -1.302 1.00 62.31 99 GLY A N 1
ATOM 749 C CA . GLY A 1 99 ? -25.418 -1.797 -0.456 1.00 62.31 99 GLY A CA 1
ATOM 750 C C . GLY A 1 99 ? -26.135 -1.505 0.868 1.00 62.31 99 GLY A C 1
ATOM 751 O O . GLY A 1 99 ? -26.167 -0.381 1.361 1.00 62.31 99 GLY A O 1
ATOM 752 N N . LYS A 1 100 ? -26.736 -2.550 1.455 1.00 56.31 100 LYS A N 1
ATOM 753 C CA . LYS A 1 100 ? -27.342 -2.496 2.794 1.00 56.31 100 LYS A CA 1
ATOM 754 C C . LYS A 1 100 ? -26.238 -2.641 3.840 1.00 56.31 100 LYS A C 1
ATOM 756 O O . LYS A 1 100 ? -25.589 -3.683 3.901 1.00 56.31 100 LYS A O 1
ATOM 761 N N . ALA A 1 101 ? -26.020 -1.609 4.650 1.00 53.09 101 ALA A N 1
ATOM 762 C CA . ALA A 1 101 ? -25.129 -1.707 5.798 1.00 53.09 101 ALA A CA 1
ATOM 763 C C . ALA A 1 101 ? -25.766 -2.628 6.862 1.00 53.09 101 ALA A C 1
ATOM 765 O O . ALA A 1 101 ? -26.947 -2.456 7.168 1.00 53.09 101 ALA A O 1
ATOM 766 N N . PRO A 1 102 ? -25.021 -3.580 7.456 1.00 57.09 102 PRO A N 1
ATOM 767 C CA . PRO A 1 102 ? -25.519 -4.413 8.556 1.00 57.09 102 PRO A CA 1
ATOM 768 C C . PRO A 1 102 ? -25.668 -3.637 9.881 1.00 57.09 102 PRO A C 1
ATOM 770 O O . PRO A 1 102 ? -25.981 -4.225 10.910 1.00 57.09 102 PRO A O 1
ATOM 773 N N . PHE A 1 103 ? -25.450 -2.317 9.874 1.00 60.94 103 PHE A N 1
ATOM 774 C CA . PHE A 1 103 ? -25.514 -1.453 11.046 1.00 60.94 103 PHE A CA 1
ATOM 775 C C . PHE A 1 103 ? -26.372 -0.208 10.786 1.00 60.94 103 PHE A C 1
ATOM 777 O O . PHE A 1 103 ? -26.410 0.336 9.683 1.00 60.94 103 PHE A O 1
ATOM 784 N N . ILE A 1 104 ? -27.051 0.268 11.833 1.00 58.44 104 ILE A N 1
ATOM 785 C CA . ILE A 1 104 ? -27.814 1.520 11.799 1.00 58.44 104 ILE A CA 1
ATOM 786 C C . ILE A 1 104 ? -26.826 2.673 11.994 1.00 58.44 104 ILE A C 1
ATOM 788 O O . ILE A 1 104 ? -26.392 2.950 13.112 1.00 58.44 104 ILE A O 1
ATOM 792 N N . TYR A 1 105 ? -26.461 3.349 10.906 1.00 57.62 105 TYR A N 1
ATOM 793 C CA . TYR A 1 105 ? -25.708 4.600 10.977 1.00 57.62 105 TYR A CA 1
ATOM 794 C C . TYR A 1 105 ? -26.614 5.709 11.527 1.00 57.62 105 TYR A C 1
ATOM 796 O O . TYR A 1 105 ? -27.542 6.147 10.849 1.00 57.62 105 TYR A O 1
ATOM 804 N N . ARG A 1 106 ? -26.363 6.147 12.767 1.00 61.53 106 ARG A N 1
ATOM 805 C CA . ARG A 1 106 ? -26.991 7.340 13.350 1.00 61.53 106 ARG A CA 1
ATOM 806 C C . ARG A 1 106 ? -25.998 8.507 13.301 1.00 61.53 106 ARG A C 1
ATOM 808 O O . ARG A 1 106 ? -25.081 8.534 14.126 1.00 61.53 106 ARG A O 1
ATOM 815 N N . PRO A 1 107 ? -26.150 9.458 12.365 1.00 60.25 107 PRO A N 1
ATOM 816 C CA . PRO A 1 107 ? -25.209 10.571 12.206 1.00 60.25 107 PRO A CA 1
ATOM 817 C C . PRO A 1 107 ? -25.115 11.454 13.464 1.00 60.25 107 PRO A C 1
ATOM 819 O O . PRO A 1 107 ? -24.037 11.944 13.787 1.00 60.25 107 PRO A O 1
ATOM 822 N N . GLU A 1 108 ? -26.208 11.547 14.226 1.00 61.66 108 GLU A N 1
ATOM 823 C CA . GLU A 1 108 ? -26.343 12.293 15.488 1.00 61.66 108 GLU A CA 1
ATOM 824 C C . GLU A 1 108 ? -25.239 11.965 16.515 1.00 61.66 108 GLU A C 1
ATOM 826 O O . GLU A 1 108 ? -24.679 12.855 17.150 1.00 61.66 108 GLU A O 1
ATOM 831 N N . TYR A 1 109 ? -24.875 10.684 16.653 1.00 60.53 109 TYR A N 1
ATOM 832 C CA . TYR A 1 109 ? -23.845 10.246 17.605 1.00 60.53 109 TYR A CA 1
ATOM 833 C C . TYR A 1 109 ? -22.423 10.480 17.084 1.00 60.53 109 TYR A C 1
ATOM 835 O O . TYR A 1 109 ? -21.493 10.678 17.866 1.00 60.53 109 TYR A O 1
ATOM 843 N N . TYR A 1 110 ? -22.241 10.461 15.762 1.00 57.47 110 TYR A N 1
ATOM 844 C CA . TYR A 1 110 ? -20.935 10.667 15.146 1.00 57.47 110 TYR A CA 1
ATOM 845 C C . TYR A 1 110 ? -20.512 12.138 15.211 1.00 57.47 110 TYR A C 1
ATOM 847 O O . TYR A 1 110 ? -19.345 12.415 15.479 1.00 57.47 110 TYR A O 1
ATOM 855 N N . GLU A 1 111 ? -21.441 13.081 15.027 1.00 57.69 111 GLU A N 1
ATOM 856 C CA . GLU A 1 111 ? -21.143 14.514 15.147 1.00 57.69 111 GLU A CA 1
ATOM 857 C C . GLU A 1 111 ? -20.747 14.912 16.571 1.00 57.69 111 GLU A C 1
ATOM 859 O O . GLU A 1 111 ? -19.748 15.610 16.734 1.00 57.69 111 GLU A O 1
ATOM 864 N N . GLY A 1 112 ? -21.442 14.392 17.591 1.00 60.25 112 GLY A N 1
ATOM 865 C CA . GLY A 1 112 ? -21.093 14.612 19.000 1.00 60.25 112 GLY A CA 1
ATOM 866 C C . GLY A 1 112 ? -19.723 14.040 19.389 1.00 60.25 112 GLY A C 1
ATOM 867 O O . GLY A 1 112 ? -18.975 14.650 20.148 1.00 60.25 112 GLY A O 1
ATOM 868 N N . PHE A 1 113 ? -19.343 12.889 18.827 1.00 57.88 113 PHE A N 1
ATOM 869 C CA . PHE A 1 113 ? -18.008 12.321 19.032 1.00 57.88 113 PHE A CA 1
ATOM 870 C C . PHE A 1 113 ? -16.922 13.108 18.282 1.00 57.88 113 PHE A C 1
ATOM 872 O O . PHE A 1 113 ? -15.813 13.287 18.788 1.00 57.88 113 PHE A O 1
ATOM 879 N N . ARG A 1 114 ? -17.230 13.619 17.081 1.00 51.41 114 ARG A N 1
ATOM 880 C CA . ARG A 1 114 ? -16.307 14.450 16.294 1.00 51.41 114 ARG A CA 1
ATOM 881 C C . ARG A 1 114 ? -16.022 15.776 16.989 1.00 51.41 114 ARG A C 1
ATOM 883 O O . ARG A 1 114 ? -14.863 16.169 17.041 1.00 51.41 114 ARG A O 1
ATOM 890 N N . THR A 1 115 ? -17.042 16.436 17.538 1.00 60.03 115 THR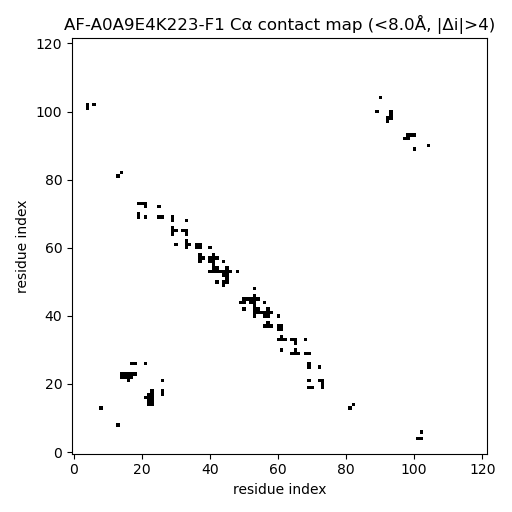 A N 1
ATOM 891 C CA . THR A 1 115 ? -16.879 17.672 18.317 1.00 60.03 115 THR A CA 1
ATOM 892 C C . THR A 1 115 ? -16.151 17.422 19.635 1.00 60.03 115 THR A C 1
ATOM 894 O O . THR A 1 115 ? -15.271 18.206 19.976 1.00 60.03 115 THR A O 1
ATOM 897 N N . ALA A 1 116 ? -16.407 16.300 20.318 1.00 58.22 116 ALA A N 1
ATOM 898 C CA . ALA A 1 116 ? -15.671 15.916 21.527 1.00 58.22 116 ALA A CA 1
ATOM 899 C C . ALA A 1 116 ? -14.169 15.680 21.268 1.00 58.22 116 ALA A C 1
ATOM 901 O O . ALA A 1 116 ? -13.331 16.175 22.012 1.00 58.22 116 ALA A O 1
ATOM 902 N N . LEU A 1 117 ? -13.807 14.996 20.176 1.00 55.53 117 LEU A N 1
ATOM 903 C CA . LEU A 1 117 ? -12.402 14.794 19.784 1.00 55.53 117 LEU A CA 1
ATOM 904 C C . LEU A 1 117 ? -11.714 16.065 19.267 1.00 55.53 117 LEU A C 1
ATOM 906 O O . LEU A 1 117 ? -10.487 16.146 19.243 1.00 55.53 117 LEU A O 1
ATOM 910 N N . GLN A 1 118 ? -12.491 17.033 18.787 1.00 56.16 118 GLN A N 1
ATOM 911 C CA . GLN A 1 118 ? -11.983 18.299 18.267 1.00 56.16 118 GLN A CA 1
ATOM 912 C C . GLN A 1 118 ? -11.852 19.359 19.375 1.00 56.16 118 GLN A C 1
ATOM 914 O O . GLN A 1 118 ? -11.049 20.275 19.229 1.00 56.16 118 GLN A O 1
ATOM 919 N N . GLY A 1 119 ? -12.575 19.191 20.490 1.00 51.28 119 GLY A N 1
ATOM 920 C CA . GLY A 1 119 ? -12.471 20.010 21.702 1.00 51.28 119 GLY A CA 1
ATOM 921 C C . GLY A 1 119 ? -11.269 19.695 22.601 1.00 51.28 119 GLY A C 1
ATOM 922 O O . GLY A 1 119 ? -10.909 20.530 23.417 1.00 51.28 119 GLY A O 1
ATOM 923 N N . ASP A 1 120 ? -10.606 18.550 22.422 1.00 46.56 120 ASP A N 1
ATOM 924 C CA . ASP A 1 120 ? -9.417 18.136 23.198 1.00 46.56 120 ASP A CA 1
ATOM 925 C C . ASP A 1 120 ? -8.085 18.660 22.606 1.00 46.56 120 ASP A C 1
ATOM 927 O O . ASP A 1 120 ? -6.996 18.203 22.940 1.00 46.56 120 ASP A O 1
ATOM 931 N N . LYS A 1 121 ? -8.159 19.609 21.661 1.00 46.88 121 LYS A N 1
ATOM 932 C CA . LYS A 1 121 ? -6.998 20.297 21.059 1.00 46.88 121 LYS A CA 1
ATOM 933 C C . LYS A 1 121 ? -6.916 21.785 21.434 1.00 46.88 121 LYS A C 1
ATOM 935 O O . LYS A 1 121 ? -6.324 22.556 20.677 1.00 46.88 121 LYS A O 1
ATOM 940 N N . GLY A 1 122 ? -7.553 22.175 22.539 1.00 40.97 122 GLY A N 1
ATOM 941 C CA . GLY A 1 122 ? -7.463 23.511 23.137 1.00 40.97 122 GLY A CA 1
ATOM 942 C C . GLY A 1 122 ? -6.390 23.568 24.208 1.00 40.97 122 GLY A C 1
ATOM 943 O O . GLY A 1 122 ? -6.449 22.709 25.111 1.00 40.97 122 GLY A O 1
#

pLDDT: mean 72.76, std 16.74, range [37.5, 95.94]

Sequence (122 aa):
MREIPDLAPNRMDRVPIVVMSCTAKEVEMAFGVSLVSSIVLGLISGIFFGMGIGVTIGAVIFLGGSFGTMRILAYVKRGKPEGYYLQQMQIYKQNMGFGKAPFIYRPEYYEGFRTALQGDKG

InterPro domains:
  IPR021877 Protein of unknown function DUF3487 [PF11990] (9-111)

Foldseek 3Di:
DDPDPCPDPDVVNQQDQDPPSDGPVQLVVQLVVQLVVLLVQLVVCCVVPNNVVSNVSSVCSNVCSSVVSSVVVNVVCVPPDGCVVVVVVLVVCVVVVNDDDPDDDDVVVVVVVVVVVVVVVD

Radius of gyration: 19.13 Å; Cα contacts (8 Å, |Δi|>4): 86; chains: 1; bounding box: 44×36×46 Å

Secondary structure (DSSP, 8-state):
-----S-S--TTS-PPEEETTEEHHHHHHHHHHHHHHHHHHHHHHHHHH-HHHHHHHHHHHHHHHHHHHHHHHHHHTTTS-TTHHHHHHHHHHHHTT-S--SS---HHHHHHHHHHHHHTT-

Organism: NCBI:txid2792787

Solvent-accessible surface area (backbone atoms only — not comparable to full-atom values): 7041 Å² 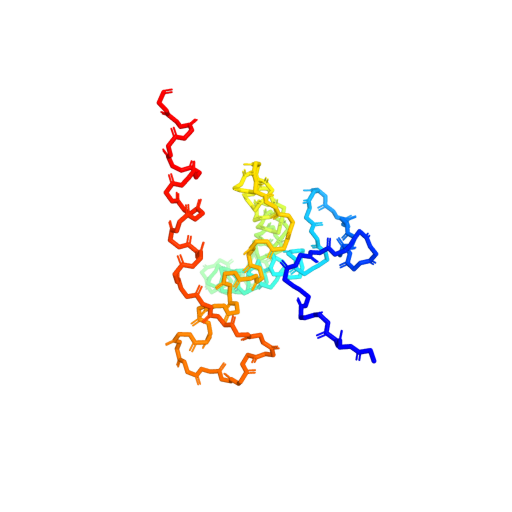total; per-residue (Å²): 133,82,85,72,71,83,78,65,74,50,86,84,70,54,74,59,71,71,55,81,83,27,34,58,68,52,49,52,47,22,44,52,54,15,48,56,50,12,51,56,54,11,49,55,40,16,74,78,69,35,58,74,52,4,53,51,52,14,52,51,40,26,54,53,34,25,56,47,45,40,50,51,50,37,56,74,42,65,92,52,69,88,65,52,67,59,54,50,50,52,51,50,34,44,76,70,63,62,62,87,67,92,60,88,86,58,65,75,62,52,55,57,51,51,51,54,66,60,60,75,77,116

Mean predicted aligned error: 12.91 Å